Protein AF-A0A437QT54-F1 (afdb_monomer)

Mean predicted aligned error: 7.42 Å

Structure (mmCIF, N/CA/C/O backbone):
data_AF-A0A437QT54-F1
#
_entry.id   AF-A0A437QT54-F1
#
loop_
_atom_site.group_PDB
_atom_site.id
_atom_site.type_symbol
_atom_site.label_atom_id
_atom_site.label_alt_id
_atom_site.label_comp_id
_atom_site.label_asym_id
_atom_site.label_entity_id
_atom_site.label_seq_id
_atom_site.pdbx_PDB_ins_code
_atom_site.Cartn_x
_atom_site.Cartn_y
_atom_site.Cartn_z
_atom_site.occupancy
_atom_site.B_iso_or_equiv
_atom_site.auth_seq_id
_atom_site.auth_comp_id
_atom_site.auth_asym_id
_atom_site.auth_atom_id
_atom_site.pdbx_PDB_model_num
ATOM 1 N N . MET A 1 1 ? 10.133 -10.736 -6.231 1.00 58.44 1 MET A N 1
ATOM 2 C CA . MET A 1 1 ? 11.103 -10.526 -5.130 1.00 58.44 1 MET A CA 1
ATOM 3 C C . MET A 1 1 ? 11.478 -9.064 -5.052 1.00 58.44 1 MET A C 1
ATOM 5 O O . MET A 1 1 ? 12.428 -8.6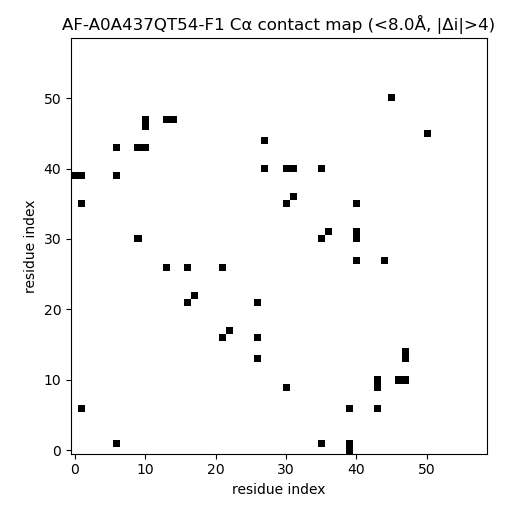06 -5.684 1.00 58.44 1 MET A O 1
ATOM 9 N N . THR A 1 2 ? 10.685 -8.339 -4.279 1.00 69.69 2 THR A N 1
ATOM 10 C CA . THR A 1 2 ? 10.986 -6.982 -3.838 1.00 69.69 2 THR A CA 1
ATOM 11 C C . THR A 1 2 ? 12.068 -7.035 -2.755 1.00 69.69 2 THR A C 1
ATOM 13 O O . THR A 1 2 ? 12.049 -7.928 -1.913 1.00 69.69 2 THR A O 1
ATOM 16 N N . SER A 1 3 ? 13.039 -6.118 -2.773 1.00 81.75 3 SER A N 1
ATOM 17 C CA . SER A 1 3 ? 14.089 -6.066 -1.740 1.00 81.75 3 SER A CA 1
ATOM 18 C C . SER A 1 3 ? 13.502 -5.697 -0.369 1.00 81.75 3 SER A C 1
ATOM 20 O O . SER A 1 3 ? 12.597 -4.863 -0.305 1.00 81.75 3 SER A O 1
ATOM 22 N N . ASP A 1 4 ? 14.055 -6.236 0.725 1.00 83.94 4 ASP A N 1
ATOM 23 C CA . ASP A 1 4 ? 13.652 -5.918 2.108 1.00 83.94 4 ASP A CA 1
ATOM 24 C C . ASP A 1 4 ? 13.605 -4.411 2.393 1.00 83.94 4 ASP A C 1
ATOM 26 O O . ASP A 1 4 ? 12.714 -3.922 3.087 1.00 83.94 4 ASP A O 1
ATOM 30 N N . PHE A 1 5 ? 14.523 -3.643 1.800 1.00 85.69 5 PHE A N 1
ATOM 31 C CA . PHE A 1 5 ? 14.529 -2.186 1.915 1.00 85.69 5 PHE A CA 1
ATOM 32 C C . PHE A 1 5 ? 13.242 -1.560 1.359 1.00 85.69 5 PHE A C 1
ATOM 34 O O . PHE A 1 5 ? 12.633 -0.700 1.990 1.00 85.69 5 PHE A O 1
ATOM 41 N N . VAL A 1 6 ? 12.796 -2.019 0.190 1.00 86.12 6 VAL A N 1
ATOM 42 C CA . VAL A 1 6 ? 11.583 -1.512 -0.463 1.00 86.12 6 VAL A CA 1
ATOM 43 C C . VAL A 1 6 ? 10.344 -1.907 0.347 1.00 86.12 6 VAL A C 1
ATOM 45 O O . VAL A 1 6 ? 9.466 -1.069 0.555 1.00 86.12 6 VAL A O 1
ATOM 48 N N . LYS A 1 7 ? 10.314 -3.123 0.911 1.00 85.81 7 LYS A N 1
ATOM 49 C CA . LYS A 1 7 ? 9.256 -3.552 1.844 1.00 85.81 7 LYS A CA 1
ATOM 50 C C . LYS A 1 7 ? 9.151 -2.621 3.053 1.00 85.81 7 LYS A C 1
ATOM 52 O O . LYS A 1 7 ? 8.055 -2.174 3.384 1.00 85.81 7 LYS A O 1
ATOM 57 N N . GLN A 1 8 ? 10.277 -2.243 3.664 1.00 88.81 8 GLN A N 1
ATOM 58 C CA . GLN A 1 8 ? 10.278 -1.309 4.797 1.00 88.81 8 GLN A CA 1
ATOM 59 C C . GLN A 1 8 ? 9.723 0.076 4.441 1.00 88.81 8 GLN A C 1
ATOM 61 O O . GLN A 1 8 ? 8.960 0.644 5.224 1.00 88.81 8 GLN A O 1
ATOM 66 N N . ILE A 1 9 ? 10.048 0.609 3.259 1.00 90.38 9 ILE A N 1
ATOM 67 C CA . ILE A 1 9 ? 9.493 1.889 2.791 1.00 90.38 9 ILE A CA 1
ATOM 68 C C . ILE A 1 9 ? 7.968 1.806 2.637 1.00 90.38 9 ILE A C 1
ATOM 70 O O . ILE A 1 9 ? 7.250 2.728 3.041 1.00 90.38 9 ILE A O 1
ATOM 74 N N . HIS A 1 10 ? 7.455 0.701 2.095 1.00 89.81 10 HIS A N 1
ATOM 75 C CA . HIS A 1 10 ? 6.016 0.485 1.950 1.00 89.81 10 HIS A CA 1
ATOM 76 C C . HIS A 1 10 ? 5.308 0.290 3.296 1.00 89.81 10 HIS A C 1
ATOM 78 O O . HIS A 1 10 ? 4.235 0.863 3.485 1.00 89.81 10 HIS A O 1
ATOM 84 N N . LEU A 1 11 ? 5.920 -0.415 4.255 1.00 89.00 11 LEU A N 1
ATOM 85 C CA . LEU A 1 11 ? 5.397 -0.526 5.625 1.00 89.00 11 LEU A CA 1
ATOM 86 C C . LEU A 1 11 ? 5.279 0.838 6.299 1.00 89.00 11 LEU A C 1
ATOM 88 O O . LEU A 1 11 ? 4.234 1.171 6.853 1.00 89.00 11 LEU A O 1
ATOM 92 N N . GLU A 1 12 ? 6.335 1.644 6.237 1.00 91.50 12 GLU A N 1
ATOM 93 C CA . GLU A 1 12 ? 6.345 2.983 6.823 1.00 91.50 12 GLU A CA 1
ATOM 94 C C . GLU A 1 12 ? 5.284 3.883 6.172 1.00 91.50 12 GLU A C 1
ATOM 96 O O . GLU A 1 12 ? 4.547 4.597 6.855 1.00 91.50 12 GLU A O 1
ATOM 101 N N . THR A 1 13 ? 5.142 3.800 4.849 1.00 90.62 13 THR A N 1
ATOM 102 C CA . THR A 1 13 ? 4.106 4.531 4.107 1.00 90.62 13 THR A CA 1
ATOM 103 C C . THR A 1 13 ? 2.701 4.094 4.532 1.00 90.62 13 THR A C 1
ATOM 105 O O . THR A 1 13 ? 1.841 4.936 4.793 1.00 90.62 13 THR A O 1
ATOM 108 N N . ALA A 1 14 ? 2.471 2.790 4.676 1.00 89.19 14 ALA A N 1
ATOM 109 C CA . ALA A 1 14 ? 1.183 2.255 5.092 1.00 89.19 14 ALA A CA 1
ATOM 110 C C . ALA A 1 14 ? 0.823 2.624 6.538 1.00 89.19 14 ALA A C 1
ATOM 112 O O . ALA A 1 14 ? -0.319 2.997 6.805 1.00 89.19 14 ALA A O 1
ATOM 113 N N . ARG A 1 15 ? 1.800 2.637 7.454 1.00 89.12 15 ARG A N 1
ATOM 114 C CA . ARG A 1 15 ? 1.612 3.131 8.830 1.00 89.12 15 ARG A CA 1
ATOM 115 C C . ARG A 1 15 ? 1.171 4.592 8.855 1.00 89.12 15 ARG A C 1
ATOM 117 O O . ARG A 1 15 ? 0.261 4.948 9.600 1.00 89.12 15 ARG A O 1
ATOM 124 N N . ARG A 1 16 ? 1.760 5.440 8.006 1.00 91.50 16 ARG A N 1
ATOM 125 C CA . ARG A 1 16 ? 1.344 6.849 7.879 1.00 91.50 16 ARG A CA 1
ATOM 126 C C . ARG A 1 16 ? -0.076 6.984 7.349 1.00 91.50 16 ARG A C 1
ATOM 128 O O . ARG A 1 16 ? -0.789 7.883 7.786 1.00 91.50 16 ARG A O 1
ATOM 135 N N . TYR A 1 17 ? -0.494 6.118 6.429 1.00 90.56 17 TYR A N 1
ATOM 136 C CA . TYR A 1 17 ? -1.871 6.111 5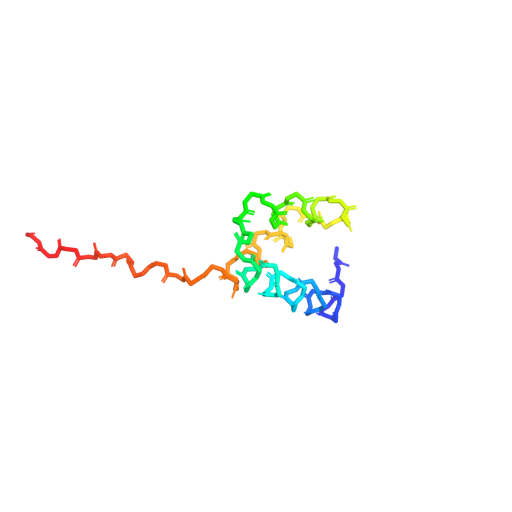.944 1.00 90.56 17 TYR A CA 1
ATOM 137 C C . TYR A 1 17 ? -2.860 5.675 7.028 1.00 90.56 17 TYR A C 1
ATOM 139 O O . TYR A 1 17 ? -3.884 6.333 7.199 1.00 90.56 17 TYR A O 1
ATOM 147 N N . GLN A 1 18 ? -2.528 4.664 7.833 1.00 87.62 18 GLN A N 1
ATOM 148 C CA . GLN A 1 18 ? -3.350 4.288 8.990 1.00 87.62 18 GLN A CA 1
ATOM 149 C C . GLN A 1 18 ? -3.485 5.442 9.993 1.00 87.62 18 GLN A C 1
ATOM 151 O O . GLN A 1 18 ? -4.581 5.722 10.471 1.00 87.62 18 GLN A O 1
ATOM 156 N N . GLN A 1 19 ? -2.397 6.167 10.269 1.00 89.19 19 GLN A N 1
ATOM 157 C CA . GLN A 1 19 ? -2.423 7.352 11.140 1.00 89.19 19 GLN A CA 1
ATOM 158 C C . GLN A 1 19 ? -3.284 8.497 10.584 1.00 89.19 19 GLN A C 1
ATOM 160 O O . GLN A 1 19 ? -3.805 9.298 11.356 1.00 89.19 19 GLN A O 1
ATOM 165 N N . GLN A 1 20 ? -3.452 8.572 9.262 1.00 91.50 20 GLN A N 1
ATOM 166 C CA . GLN A 1 20 ? -4.341 9.527 8.589 1.00 91.50 20 GLN A CA 1
ATOM 167 C C . GLN A 1 20 ? -5.808 9.063 8.558 1.00 91.50 20 GLN A C 1
ATOM 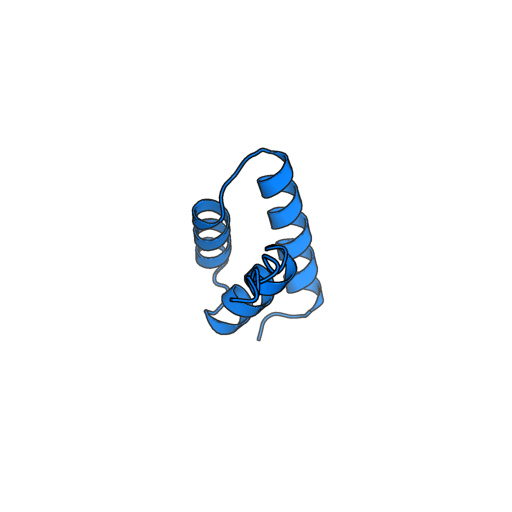169 O O . GLN A 1 20 ? -6.668 9.806 8.094 1.00 91.50 20 GLN A O 1
ATOM 174 N N . GLY A 1 21 ? -6.103 7.862 9.068 1.00 90.06 21 GLY A N 1
ATOM 175 C CA . GLY A 1 21 ? -7.448 7.290 9.099 1.00 90.06 21 GLY A CA 1
ATOM 176 C C . GLY A 1 21 ? -7.823 6.491 7.852 1.00 90.06 21 GLY A C 1
ATOM 177 O O . GLY A 1 21 ? -8.999 6.193 7.675 1.00 90.06 21 GLY A O 1
ATOM 178 N N . HIS A 1 22 ? -6.858 6.141 6.995 1.00 91.25 22 HIS A N 1
ATOM 179 C CA . HIS A 1 22 ? -7.114 5.248 5.869 1.00 91.25 22 HIS A CA 1
ATOM 180 C C . HIS A 1 22 ? -7.256 3.792 6.328 1.00 91.25 22 HIS A C 1
ATOM 182 O O . HIS A 1 22 ? -6.463 3.278 7.120 1.00 91.25 22 HIS A O 1
ATOM 188 N N . ASP A 1 23 ? -8.262 3.131 5.775 1.00 89.56 23 ASP A N 1
ATOM 189 C CA . ASP A 1 23 ? -8.593 1.721 5.960 1.00 89.56 23 ASP A CA 1
ATOM 190 C C . ASP A 1 23 ? -7.708 0.767 5.135 1.00 89.56 23 ASP A C 1
ATOM 192 O O . ASP A 1 23 ? -6.912 1.165 4.282 1.00 89.56 23 ASP A O 1
ATOM 196 N N . ILE A 1 24 ? -7.824 -0.533 5.423 1.00 87.50 24 ILE A N 1
ATOM 197 C CA . ILE A 1 24 ? -7.003 -1.586 4.806 1.00 87.50 24 ILE A CA 1
ATOM 198 C C . ILE A 1 24 ? -7.201 -1.647 3.290 1.00 87.50 24 ILE A C 1
ATOM 200 O O . ILE A 1 24 ? -6.222 -1.840 2.571 1.00 87.50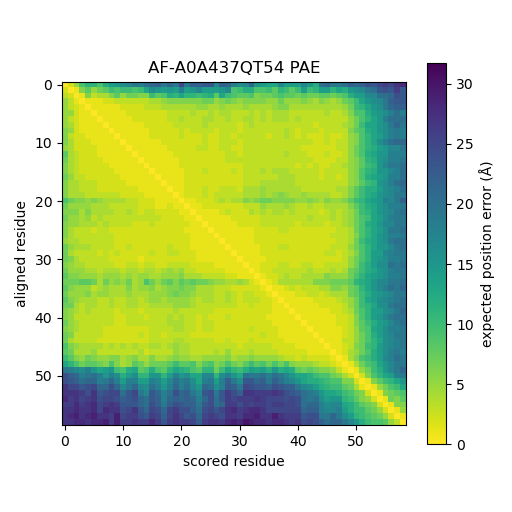 24 ILE A O 1
ATOM 204 N N . ASP A 1 25 ? -8.419 -1.435 2.791 1.00 90.44 25 ASP A N 1
ATOM 205 C CA . ASP A 1 25 ? -8.705 -1.445 1.352 1.00 90.44 25 ASP A CA 1
ATOM 206 C C . ASP A 1 25 ? -7.885 -0.384 0.603 1.00 90.44 25 ASP A C 1
ATOM 208 O O . ASP A 1 25 ? -7.356 -0.632 -0.488 1.00 90.44 25 ASP A O 1
ATOM 212 N N . TYR A 1 26 ? -7.684 0.781 1.225 1.00 90.81 26 TYR A N 1
ATOM 213 C CA . TYR A 1 26 ? -6.806 1.820 0.697 1.00 90.81 26 TYR A CA 1
ATOM 214 C C . TYR A 1 26 ? -5.337 1.368 0.642 1.00 90.81 26 TYR A C 1
ATOM 216 O O . TYR A 1 26 ? -4.650 1.619 -0.353 1.00 90.81 26 TYR A O 1
ATOM 224 N N . LEU A 1 27 ? -4.851 0.667 1.674 1.00 90.69 27 LEU A N 1
ATOM 225 C CA . LEU A 1 27 ? -3.482 0.135 1.718 1.00 90.69 27 LEU A CA 1
ATOM 226 C C . LEU A 1 27 ? -3.257 -0.933 0.642 1.00 90.69 27 LEU A C 1
ATOM 228 O O . LEU A 1 27 ? -2.260 -0.880 -0.077 1.00 90.69 27 LEU A O 1
ATOM 232 N N . VAL A 1 28 ? -4.215 -1.850 0.471 1.00 90.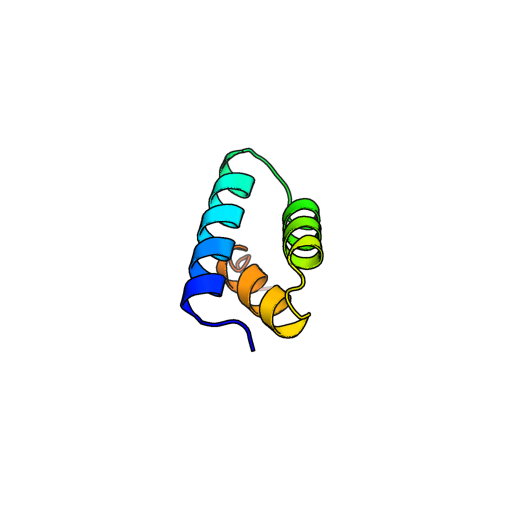31 28 VAL A N 1
ATOM 233 C CA . VAL A 1 28 ? -4.194 -2.870 -0.590 1.00 90.31 28 VAL A CA 1
ATOM 234 C C . VAL A 1 28 ? -4.123 -2.205 -1.963 1.00 90.31 28 VAL A C 1
ATOM 236 O O . VAL A 1 28 ? -3.271 -2.557 -2.780 1.00 90.31 28 VAL A O 1
ATOM 239 N N . SER A 1 29 ? -4.963 -1.193 -2.207 1.00 90.81 29 SER A N 1
ATOM 240 C CA . SER A 1 29 ? -4.941 -0.436 -3.462 1.00 90.81 29 SER A CA 1
ATOM 241 C C . SER A 1 29 ? -3.603 0.277 -3.686 1.00 90.81 29 SER A C 1
ATOM 243 O O . SER A 1 29 ? -3.103 0.311 -4.813 1.00 90.81 29 SER A O 1
ATOM 245 N N . HIS A 1 30 ? -2.991 0.831 -2.635 1.00 90.19 30 HIS A N 1
ATOM 246 C CA . HIS A 1 30 ? -1.662 1.433 -2.725 1.00 90.19 30 HIS A CA 1
ATOM 247 C C . HIS A 1 30 ? -0.602 0.403 -3.134 1.00 90.19 30 HIS A C 1
ATOM 249 O O . HIS A 1 30 ? 0.144 0.657 -4.078 1.00 90.19 30 HIS A O 1
ATOM 255 N N . PHE A 1 31 ? -0.561 -0.765 -2.488 1.00 90.38 31 PHE A N 1
ATOM 256 C CA . PHE A 1 31 ? 0.433 -1.794 -2.798 1.00 90.38 31 PHE A CA 1
ATOM 257 C C . PHE A 1 31 ? 0.275 -2.385 -4.207 1.00 90.38 31 PHE A C 1
ATOM 259 O O . PHE A 1 31 ? 1.264 -2.605 -4.905 1.00 90.38 31 PHE A O 1
ATOM 266 N N . GLN A 1 32 ? -0.964 -2.548 -4.677 1.00 88.50 32 GLN A N 1
ATOM 267 C CA . GLN A 1 32 ? -1.238 -2.966 -6.055 1.00 88.50 32 GLN A CA 1
ATOM 268 C C . GLN A 1 32 ? -0.739 -1.941 -7.085 1.00 88.50 32 GLN A C 1
ATOM 270 O O . GLN A 1 32 ? -0.216 -2.319 -8.132 1.00 88.50 32 GLN A O 1
ATOM 275 N N . LYS A 1 33 ? -0.856 -0.636 -6.795 1.00 89.44 33 LYS A N 1
ATOM 276 C CA . LYS A 1 33 ? -0.375 0.435 -7.692 1.00 89.44 33 LYS A CA 1
ATOM 277 C C . LYS A 1 33 ? 1.142 0.451 -7.852 1.00 89.44 33 LYS A C 1
ATOM 279 O O . LYS A 1 33 ? 1.627 0.867 -8.898 1.00 89.44 33 LYS A O 1
ATOM 284 N N . VAL A 1 34 ? 1.881 0.017 -6.835 1.00 85.62 34 VAL A N 1
ATOM 285 C CA . VAL A 1 34 ? 3.353 -0.043 -6.857 1.00 85.62 34 VAL A CA 1
ATOM 286 C C . VAL A 1 34 ? 3.883 -1.398 -7.336 1.00 85.62 34 VAL A C 1
ATOM 288 O O . VAL A 1 34 ? 5.070 -1.670 -7.199 1.00 85.62 34 VAL A O 1
ATOM 291 N N . ALA A 1 35 ? 3.015 -2.221 -7.938 1.00 83.25 35 ALA A N 1
ATOM 292 C CA . ALA A 1 35 ? 3.348 -3.511 -8.540 1.00 83.25 35 ALA A CA 1
ATOM 293 C C . ALA A 1 35 ? 4.020 -4.509 -7.578 1.00 83.25 35 ALA A C 1
ATOM 295 O O . ALA A 1 35 ? 4.828 -5.333 -8.009 1.00 83.25 35 ALA A O 1
ATOM 296 N N . LEU A 1 36 ? 3.667 -4.455 -6.289 1.00 85.00 36 LEU A N 1
ATOM 297 C CA . LEU A 1 36 ? 3.986 -5.535 -5.357 1.00 85.00 36 LEU A CA 1
ATOM 298 C C . LEU A 1 36 ? 3.194 -6.789 -5.741 1.00 85.00 36 LEU A C 1
ATOM 300 O O . LEU A 1 36 ? 2.034 -6.703 -6.158 1.00 85.00 36 LEU A O 1
ATOM 304 N N . ASP A 1 37 ? 3.830 -7.951 -5.615 1.00 88.31 37 ASP A N 1
ATOM 305 C CA . ASP A 1 37 ? 3.153 -9.226 -5.817 1.00 88.31 37 ASP A CA 1
ATOM 306 C C . ASP A 1 37 ? 2.226 -9.554 -4.633 1.00 88.31 37 ASP A C 1
ATOM 308 O O . ASP A 1 37 ? 2.275 -8.932 -3.571 1.00 88.31 37 ASP A O 1
ATOM 312 N N . GLN A 1 38 ? 1.299 -10.491 -4.842 1.00 86.75 38 GLN A N 1
ATOM 313 C CA . GLN A 1 38 ? 0.276 -10.814 -3.839 1.00 86.75 38 GLN A CA 1
ATOM 314 C C . GLN A 1 38 ? 0.883 -11.386 -2.551 1.00 86.75 38 GLN A C 1
ATOM 316 O O . GLN A 1 38 ? 0.345 -11.141 -1.472 1.00 86.75 38 GLN A O 1
ATOM 321 N N . ASP A 1 39 ? 2.002 -12.104 -2.659 1.00 88.62 39 ASP A N 1
ATOM 322 C CA . ASP A 1 39 ? 2.723 -12.660 -1.514 1.00 88.62 39 ASP A CA 1
ATOM 323 C C . ASP A 1 39 ? 3.352 -11.541 -0.670 1.00 88.62 39 ASP A C 1
ATOM 325 O O . ASP A 1 39 ? 3.135 -11.485 0.543 1.00 88.62 39 ASP A O 1
ATOM 329 N N . ASP A 1 40 ? 4.040 -10.590 -1.310 1.00 87.81 40 ASP A N 1
ATOM 330 C CA . ASP A 1 40 ? 4.601 -9.409 -0.652 1.00 87.81 40 ASP A CA 1
ATOM 331 C C . ASP A 1 40 ? 3.488 -8.557 -0.013 1.00 87.81 40 ASP A C 1
ATOM 333 O O . ASP A 1 40 ? 3.632 -8.086 1.114 1.00 87.81 40 ASP A O 1
ATOM 337 N N . ILE A 1 41 ? 2.345 -8.383 -0.686 1.00 88.94 41 ILE A N 1
ATOM 338 C CA . ILE A 1 41 ? 1.188 -7.656 -0.136 1.00 88.94 41 ILE A CA 1
ATOM 339 C C . ILE A 1 41 ? 0.660 -8.333 1.132 1.00 88.94 41 ILE A C 1
ATOM 341 O O . ILE A 1 41 ? 0.420 -7.653 2.130 1.00 88.94 41 ILE A O 1
ATOM 345 N N . ALA A 1 42 ? 0.471 -9.653 1.109 1.00 88.50 42 ALA A N 1
ATOM 346 C CA . ALA A 1 42 ? -0.041 -10.401 2.255 1.00 88.50 42 ALA A CA 1
ATOM 347 C C . ALA A 1 42 ? 0.914 -10.339 3.460 1.00 88.50 42 ALA A C 1
ATOM 349 O O . ALA A 1 42 ? 0.469 -10.173 4.602 1.00 88.50 42 ALA A O 1
ATOM 350 N N . GLU A 1 43 ? 2.222 -10.417 3.204 1.00 89.38 43 GLU A N 1
ATOM 351 C CA . GLU A 1 43 ? 3.259 -10.249 4.222 1.00 89.38 43 GLU A CA 1
ATOM 352 C C . GLU A 1 43 ? 3.186 -8.853 4.851 1.00 89.38 43 GLU A C 1
ATOM 354 O O . GLU A 1 43 ? 3.072 -8.726 6.070 1.00 89.38 43 GLU A O 1
ATOM 359 N N . LEU A 1 44 ? 3.152 -7.805 4.021 1.00 88.44 44 LEU A N 1
ATOM 360 C CA . LEU A 1 44 ? 3.066 -6.426 4.493 1.00 88.44 44 LEU A CA 1
ATOM 361 C C . LEU A 1 44 ? 1.806 -6.206 5.327 1.00 88.44 44 LEU A C 1
ATOM 363 O O . LEU A 1 44 ? 1.905 -5.681 6.429 1.00 88.44 44 LEU A O 1
ATOM 367 N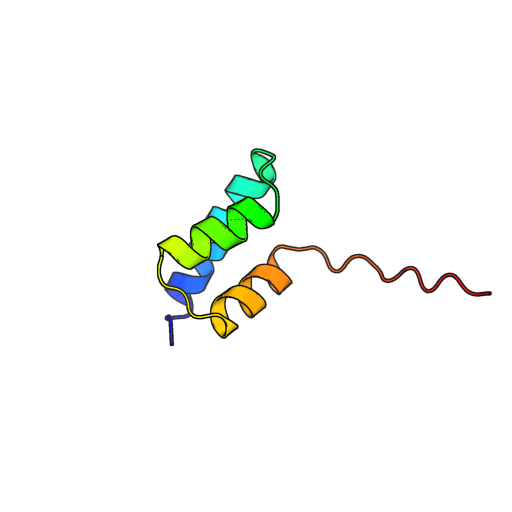 N . LEU A 1 45 ? 0.636 -6.642 4.852 1.00 89.12 45 LEU A N 1
ATOM 368 C CA . LEU A 1 45 ? -0.629 -6.495 5.579 1.00 89.12 45 LEU A CA 1
ATOM 369 C C . LEU A 1 45 ? -0.579 -7.134 6.970 1.00 89.12 45 LEU A C 1
ATOM 371 O O . LEU A 1 45 ? -1.050 -6.523 7.926 1.00 89.12 45 LEU A O 1
ATOM 375 N N . THR A 1 46 ? 0.047 -8.304 7.099 1.00 88.25 46 THR A N 1
ATOM 376 C CA . THR A 1 46 ? 0.200 -8.997 8.387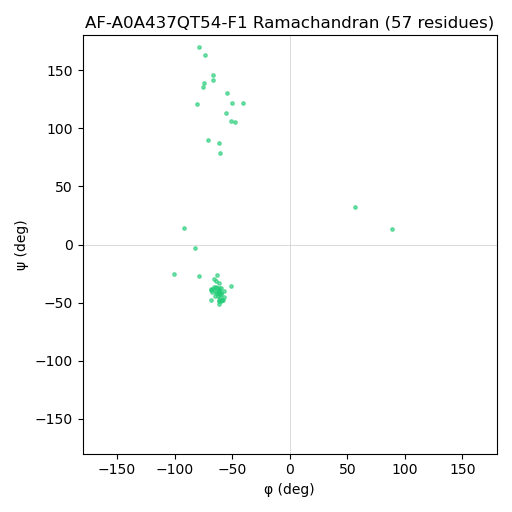 1.00 88.25 46 THR A CA 1
ATOM 377 C C . THR A 1 46 ? 0.996 -8.168 9.403 1.00 88.25 46 THR A C 1
ATOM 379 O O . THR A 1 46 ? 0.692 -8.208 10.594 1.00 88.25 46 THR A O 1
ATOM 382 N N . GLU A 1 47 ? 1.967 -7.374 8.947 1.00 87.12 47 GLU A N 1
ATOM 383 C CA . GLU A 1 47 ? 2.818 -6.526 9.794 1.00 87.12 47 GLU A CA 1
ATOM 38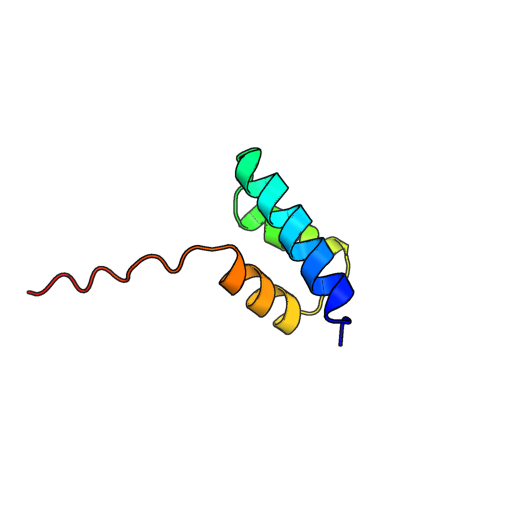4 C C . GLU A 1 47 ? 2.140 -5.216 10.249 1.00 87.12 47 GLU A C 1
ATOM 386 O O . GLU A 1 47 ? 2.495 -4.653 11.288 1.00 87.12 47 GLU A O 1
ATOM 391 N N . ILE A 1 48 ? 1.184 -4.692 9.472 1.00 83.50 48 ILE A N 1
ATOM 392 C CA . ILE A 1 48 ? 0.479 -3.413 9.739 1.00 83.50 48 ILE A CA 1
ATOM 393 C C . ILE A 1 48 ? -0.904 -3.600 10.353 1.00 83.50 48 ILE A C 1
ATOM 395 O O . ILE A 1 48 ? -1.401 -2.697 11.030 1.00 83.50 48 ILE A O 1
ATOM 399 N N . THR A 1 49 ? -1.554 -4.740 10.136 1.00 77.25 49 THR A N 1
ATOM 400 C CA . THR A 1 49 ? -2.748 -5.072 10.904 1.00 77.25 49 THR A CA 1
ATOM 401 C C . THR A 1 49 ? -2.305 -5.622 12.247 1.00 77.25 49 THR A C 1
ATOM 403 O O . THR A 1 49 ? -1.609 -6.638 12.269 1.00 77.25 49 THR A O 1
ATOM 406 N N . PRO A 1 50 ? -2.695 -5.019 13.385 1.00 62.56 50 PRO A N 1
ATOM 407 C CA . PRO A 1 50 ? -2.550 -5.729 14.640 1.00 62.56 50 PRO A CA 1
ATOM 408 C C . PRO A 1 50 ? -3.277 -7.060 14.458 1.00 62.56 50 PRO A C 1
ATOM 410 O O . PRO A 1 50 ? -4.420 -7.064 13.990 1.00 62.56 50 PRO A O 1
ATOM 413 N N . LYS A 1 51 ? -2.622 -8.181 14.800 1.00 55.94 51 LYS A N 1
ATOM 414 C CA . LYS A 1 51 ? -3.338 -9.433 15.054 1.00 55.94 51 LYS A CA 1
ATOM 415 C C . LYS A 1 51 ? -4.472 -9.032 15.973 1.00 55.94 51 LYS A C 1
ATOM 417 O O . LYS A 1 51 ? -4.227 -8.716 17.137 1.00 55.94 51 LYS A O 1
ATOM 422 N N . SER A 1 52 ? -5.692 -8.969 15.440 1.00 49.81 52 SER A N 1
ATOM 423 C CA . SER A 1 52 ? -6.856 -8.926 16.301 1.00 49.81 52 SER A CA 1
ATOM 424 C C . SER A 1 52 ? -6.620 -10.095 17.242 1.00 49.81 52 SER A C 1
ATOM 426 O O . SER A 1 52 ? -6.360 -11.195 16.734 1.00 49.81 52 SER A O 1
ATOM 428 N N . PRO A 1 53 ? -6.554 -9.887 18.570 1.00 47.81 53 PRO A N 1
ATOM 429 C CA . PRO A 1 53 ? -6.571 -11.029 19.448 1.00 47.81 53 PRO A CA 1
ATOM 430 C C . PRO A 1 53 ? -7.840 -11.749 19.025 1.00 47.81 53 PRO A C 1
ATOM 432 O O . PRO A 1 53 ? -8.935 -11.188 19.101 1.00 47.81 53 PRO A O 1
ATOM 435 N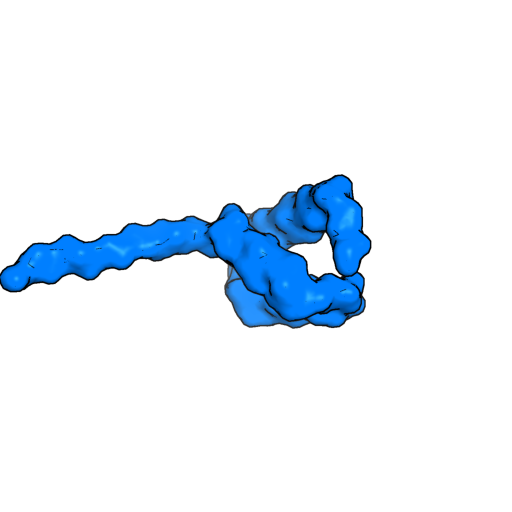 N . HIS A 1 54 ? -7.681 -12.935 18.437 1.00 48.69 54 HIS A N 1
ATOM 436 C CA . HIS A 1 54 ? -8.772 -13.872 18.377 1.00 48.69 54 HIS A CA 1
ATOM 437 C C . HIS A 1 54 ? -9.230 -13.935 19.823 1.00 48.69 54 HIS A C 1
ATOM 439 O O . HIS A 1 54 ? -8.507 -14.416 20.693 1.00 48.69 54 HIS A O 1
ATOM 445 N N . THR A 1 55 ? -10.370 -13.311 20.097 1.00 49.81 55 THR A N 1
ATOM 446 C CA . THR A 1 55 ? -11.105 -13.528 21.320 1.00 49.81 55 THR A CA 1
ATOM 447 C C . THR A 1 55 ? -11.452 -15.007 21.265 1.00 49.81 55 THR A C 1
ATOM 449 O O . THR A 1 55 ? -12.496 -15.390 20.740 1.00 49.81 55 THR A O 1
ATOM 452 N N . GLU A 1 56 ? -10.550 -15.851 21.766 1.00 52.12 56 GLU A N 1
ATOM 453 C CA . GLU A 1 56 ? -10.894 -17.124 22.373 1.00 52.12 56 GLU A CA 1
ATOM 454 C C . GLU A 1 56 ? -11.789 -16.761 23.558 1.00 52.12 56 GLU A C 1
ATOM 456 O O . GLU A 1 56 ? -11.373 -16.612 24.707 1.00 52.12 56 GLU A O 1
ATOM 461 N N . ARG A 1 57 ? -13.054 -16.482 23.235 1.00 54.03 57 ARG A N 1
ATOM 462 C CA . ARG A 1 57 ? -14.130 -16.374 24.198 1.00 54.03 57 ARG A CA 1
ATOM 463 C C . ARG A 1 57 ? -14.358 -17.801 24.658 1.00 54.03 57 ARG A C 1
ATOM 465 O O . ARG A 1 57 ? -15.111 -18.533 24.027 1.00 54.03 57 ARG A O 1
ATOM 472 N N . ASN A 1 58 ? -13.639 -18.176 25.712 1.00 47.12 58 ASN A N 1
ATOM 473 C CA . ASN A 1 58 ? -13.929 -19.352 26.517 1.00 47.12 58 ASN A CA 1
ATOM 474 C C . ASN A 1 58 ? -15.449 -19.454 26.715 1.00 47.12 58 ASN A C 1
ATOM 476 O O . ASN A 1 58 ? -16.078 -18.511 27.209 1.00 47.12 58 ASN A O 1
ATOM 480 N N . GLY A 1 59 ? -16.008 -20.580 26.287 1.00 48.88 59 GLY A N 1
ATOM 481 C CA . GLY A 1 59 ? -17.377 -21.013 26.522 1.00 48.88 59 GLY A CA 1
ATOM 482 C C . GLY A 1 59 ? -17.360 -22.507 26.766 1.00 48.88 59 GLY A C 1
ATOM 483 O O . GLY A 1 59 ? -16.719 -23.201 25.947 1.00 48.88 59 GLY A O 1
#

Solvent-accessible surface area (backbone atoms only — not comparable to full-atom values): 3722 Å² total; per-residue (Å²): 137,82,54,72,70,59,52,51,54,51,50,56,51,46,52,52,39,45,75,72,70,49,56,68,70,58,48,53,53,51,43,54,75,71,68,53,51,72,67,60,47,54,54,51,49,61,75,72,44,75,77,70,76,75,76,79,69,85,125

Radius of gyration: 13.17 Å; Cα contacts (8 Å, |Δi|>4): 26; chains: 1; bounding box: 32×30×35 Å

Organism: NCBI:txid1834037

Nearest PDB structures (foldseek):
  6zfw-assembly1_A  TM=5.792E-01  e=2.856E+00  Trypanosoma cruzi
  5aon-assembly4_D  TM=6.308E-01  e=3.478E+00  Trypanosoma brucei

Sequence (59 aa):
MTSDFVKQIHLETARRYQQQGHDIDYLVSHFQKVALDQDDIAELLTEITPKSPHTERNG

Secondary structure (DSSP, 8-state):
---HHHHHHHHHHHHHHHHTT--HHHHHHHHHHTT--HHHHHHHHHHHS----------

pLDDT: mean 81.23, std 14.43, range [47.12, 91.5]

Foldseek 3Di:
DDDPVVLVVLLVVVLVCVVVVDDPVVSLVVCVVVVDDPVSSVVSSPVNDDPPPPPPVPD